Protein AF-A0A8S0G6D9-F1 (afdb_monomer_lite)

InterPro domains:
  IPR000644 CBS domain [PS51371] (1-55)
  IPR005170 Transporter-associated domain [PF03471] (60-137)
  IPR005170 Transporter-associated domain [SM01091] (58-138)
  IPR016169 FAD-binding, type PCMH, subdomain 2 [G3DSA:3.30.465.10] (58-139)
  IPR036318 FAD-binding, type PCMH-like superfamily [SSF56176] (56-140)
  IPR046342 CBS domain superfamily [SSF54631] (2-47)

Radius of gyration: 26.16 Å; chains: 1; bounding box: 42×30×109 Å

Organism: Escherichia coli (NCBI:txid562)

Structure (mmCIF, N/CA/C/O backbone):
data_AF-A0A8S0G6D9-F1
#
_entry.id   AF-A0A8S0G6D9-F1
#
loop_
_atom_site.group_PDB
_atom_site.id
_atom_site.type_symbol
_atom_site.label_atom_id
_atom_site.label_alt_id
_atom_site.label_comp_id
_atom_site.label_asym_id
_atom_site.label_entity_id
_atom_site.label_seq_id
_atom_site.pdbx_PDB_ins_code
_atom_site.Cartn_x
_atom_site.Cartn_y
_atom_site.Cartn_z
_atom_site.occupancy
_atom_site.B_iso_or_equiv
_atom_site.auth_seq_id
_atom_site.auth_comp_id
_atom_site.auth_asym_id
_atom_site.auth_atom_id
_atom_site.pdbx_PDB_model_num
ATOM 1 N N . MET A 1 1 ? -13.257 4.121 26.974 1.00 88.56 1 MET A N 1
ATOM 2 C CA . MET A 1 1 ? -12.698 2.908 27.601 1.00 88.56 1 MET A CA 1
ATOM 3 C C . MET A 1 1 ? -11.547 3.307 28.515 1.00 88.56 1 MET A C 1
ATOM 5 O O . MET A 1 1 ? -10.860 4.260 28.168 1.00 88.56 1 MET A O 1
ATOM 9 N N . PRO A 1 2 ? -11.367 2.663 29.677 1.00 91.88 2 PRO A N 1
ATOM 10 C CA . PRO A 1 2 ? -10.214 2.898 30.549 1.00 91.88 2 PRO A CA 1
ATOM 11 C C . PRO A 1 2 ? -8.887 2.516 29.876 1.00 91.88 2 PRO A C 1
ATOM 13 O O . PRO A 1 2 ? -8.853 1.567 29.095 1.00 91.88 2 PRO A O 1
ATOM 16 N N . ASP A 1 3 ? -7.804 3.219 30.205 1.00 91.19 3 ASP A N 1
ATOM 17 C CA . ASP A 1 3 ? -6.430 2.925 29.761 1.00 91.19 3 ASP A CA 1
ATOM 18 C C . ASP A 1 3 ? -5.782 1.724 30.477 1.00 91.19 3 ASP A C 1
ATOM 20 O O . ASP A 1 3 ? -4.716 1.259 30.081 1.00 91.19 3 ASP A O 1
ATOM 24 N N . THR A 1 4 ? -6.449 1.186 31.498 1.00 90.88 4 THR A N 1
ATOM 25 C CA . THR A 1 4 ? -6.011 0.023 32.281 1.00 90.88 4 THR A CA 1
ATOM 26 C C . THR A 1 4 ? -6.465 -1.328 31.721 1.00 90.88 4 THR A C 1
ATOM 28 O O . THR A 1 4 ? -6.094 -2.361 32.278 1.00 90.88 4 THR A O 1
ATOM 31 N N . LEU A 1 5 ? -7.269 -1.345 30.651 1.00 90.81 5 LEU A N 1
ATOM 32 C CA . LEU A 1 5 ? -7.777 -2.582 30.051 1.00 90.81 5 LEU A CA 1
ATOM 33 C C . LEU A 1 5 ? -6.683 -3.352 29.305 1.00 90.81 5 LEU A C 1
ATOM 35 O O . LEU A 1 5 ? -5.871 -2.783 28.575 1.00 90.81 5 LEU A O 1
ATOM 39 N N . THR A 1 6 ? -6.722 -4.677 29.420 1.00 90.69 6 THR A N 1
ATOM 40 C CA . THR A 1 6 ? -5.954 -5.578 28.556 1.00 90.69 6 THR A CA 1
ATOM 41 C C . THR A 1 6 ? -6.543 -5.624 27.141 1.00 90.69 6 THR A C 1
ATOM 43 O O . THR A 1 6 ? -7.711 -5.301 26.922 1.00 90.69 6 THR A O 1
ATOM 46 N N . LEU A 1 7 ? -5.759 -6.085 26.159 1.00 87.38 7 LEU A N 1
ATOM 47 C CA . LEU A 1 7 ? -6.220 -6.233 24.768 1.00 87.38 7 LEU A CA 1
ATOM 48 C C . LEU A 1 7 ? -7.466 -7.125 24.640 1.00 87.38 7 LEU A C 1
ATOM 50 O O . LEU A 1 7 ? -8.368 -6.819 23.863 1.00 87.38 7 LEU A O 1
ATOM 54 N N . SER A 1 8 ? -7.538 -8.208 25.416 1.00 89.56 8 SER A N 1
ATOM 55 C CA . SER A 1 8 ? -8.685 -9.124 25.411 1.00 89.56 8 SER A CA 1
ATOM 56 C C . SER A 1 8 ? -9.956 -8.450 25.928 1.00 89.56 8 SER A C 1
ATOM 58 O O . SER A 1 8 ? -11.017 -8.586 25.321 1.00 89.56 8 SER A O 1
ATOM 60 N N . GLU A 1 9 ? -9.845 -7.683 27.015 1.00 91.62 9 GLU A N 1
ATOM 61 C CA . GLU A 1 9 ? -10.964 -6.910 27.566 1.00 91.62 9 GLU A CA 1
ATOM 62 C C . GLU A 1 9 ? -11.381 -5.787 26.610 1.00 91.62 9 GLU A C 1
ATOM 64 O O . GLU A 1 9 ? -12.569 -5.492 26.468 1.00 91.62 9 GLU A O 1
ATOM 69 N N . ALA A 1 10 ? -10.420 -5.189 25.900 1.00 90.44 10 ALA A N 1
ATOM 70 C CA . ALA A 1 10 ? -10.713 -4.182 24.894 1.00 90.44 10 ALA A CA 1
ATOM 71 C C . ALA A 1 10 ? -11.515 -4.760 23.716 1.00 90.44 10 ALA A C 1
ATOM 73 O O . ALA A 1 10 ? -12.513 -4.169 23.302 1.00 90.44 10 ALA A O 1
ATOM 74 N N . LEU A 1 11 ? -11.138 -5.946 23.225 1.00 89.88 11 LEU A N 1
ATOM 75 C CA . LEU A 1 11 ? -11.872 -6.657 22.176 1.00 89.88 11 LEU A CA 1
ATOM 76 C C . LEU A 1 11 ? -13.300 -7.010 22.616 1.00 89.88 11 LEU A C 1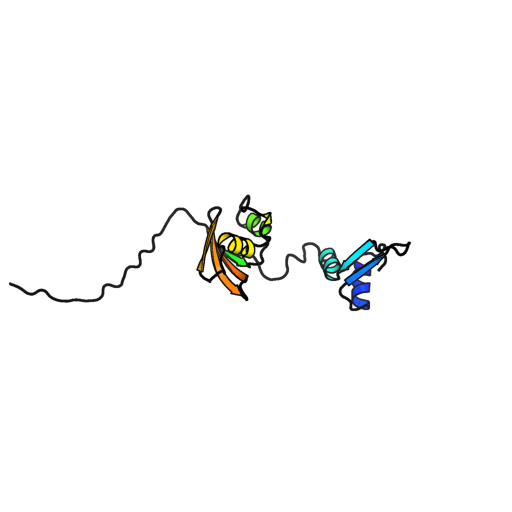
ATOM 78 O O . LEU A 1 11 ? -14.252 -6.844 21.851 1.00 89.88 11 LEU A O 1
ATOM 82 N N . GLU A 1 12 ? -13.468 -7.484 23.851 1.00 91.00 12 GLU A N 1
ATOM 83 C CA . GLU A 1 12 ? -14.788 -7.798 24.403 1.00 91.00 12 GLU A CA 1
ATOM 84 C C . GLU A 1 12 ? -15.666 -6.545 24.546 1.00 91.00 12 GLU A C 1
ATOM 86 O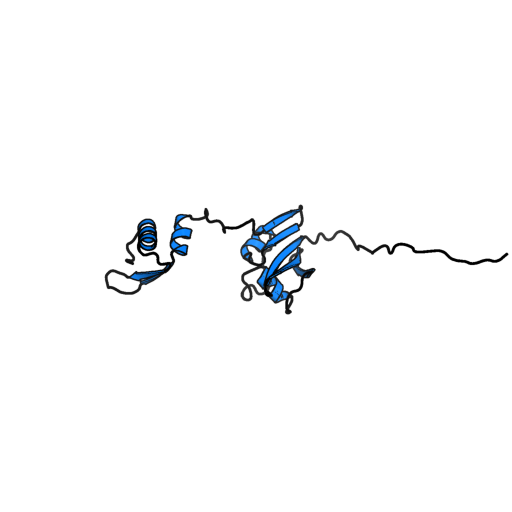 O . GLU A 1 12 ? -16.859 -6.588 24.227 1.00 91.00 12 GLU A O 1
ATOM 91 N N . SER A 1 13 ? -15.075 -5.411 24.938 1.00 90.50 13 SER A N 1
ATOM 92 C CA . SER A 1 13 ? -15.766 -4.120 24.982 1.00 90.50 13 SER A CA 1
ATOM 93 C C . SER A 1 13 ? -16.264 -3.702 23.599 1.00 90.50 13 SER A C 1
ATOM 95 O O . SER A 1 13 ? -17.411 -3.276 23.480 1.00 90.50 13 SER A O 1
ATOM 97 N N . PHE A 1 14 ? -15.446 -3.859 22.554 1.00 93.00 14 PHE A N 1
ATOM 98 C CA . PHE A 1 14 ? -15.858 -3.570 21.179 1.00 93.00 14 PHE A CA 1
ATOM 99 C C . PHE A 1 14 ? -16.986 -4.493 20.711 1.00 93.00 14 PHE A C 1
ATOM 101 O O . PHE A 1 14 ? -17.998 -4.025 20.194 1.00 93.00 14 PHE A O 1
ATOM 108 N N . LYS A 1 15 ? -16.863 -5.801 20.967 1.00 88.00 15 LYS A N 1
ATOM 109 C CA . LYS A 1 15 ? -17.887 -6.794 20.613 1.00 88.00 15 LYS A CA 1
ATOM 110 C C . LYS A 1 15 ? -19.227 -6.528 21.302 1.00 88.00 15 LYS A C 1
ATOM 112 O O . LYS A 1 15 ? -20.276 -6.747 20.703 1.00 88.00 15 LYS A O 1
ATOM 117 N N . THR A 1 16 ? -19.191 -6.092 22.559 1.00 91.00 16 THR A N 1
ATOM 118 C CA . THR A 1 16 ? -20.394 -5.806 23.350 1.00 91.00 16 THR A CA 1
ATOM 119 C C . THR A 1 16 ? -21.046 -4.491 22.934 1.00 91.00 16 THR A C 1
ATOM 121 O O . THR A 1 16 ? -22.270 -4.413 22.881 1.00 91.00 16 THR A O 1
ATOM 124 N N . ALA A 1 17 ? -20.242 -3.468 22.633 1.00 90.25 17 ALA A N 1
ATOM 125 C CA . ALA A 1 17 ? -20.740 -2.169 22.190 1.00 90.25 17 ALA A CA 1
ATOM 126 C C . ALA A 1 17 ? -21.247 -2.189 20.739 1.00 90.25 17 ALA A C 1
ATOM 128 O O . ALA A 1 17 ? -22.190 -1.470 20.427 1.00 90.25 17 ALA A O 1
ATOM 129 N N . GLY A 1 18 ? -20.657 -3.020 19.872 1.00 88.56 18 GLY A N 1
ATOM 130 C CA . GLY A 1 18 ? -20.962 -3.033 18.439 1.00 88.56 18 GLY A CA 1
ATOM 131 C C . GLY A 1 18 ? -20.430 -1.806 17.691 1.00 88.56 18 GLY A C 1
ATOM 132 O O . GLY A 1 18 ? -21.004 -1.427 16.677 1.00 88.56 18 GLY A O 1
ATOM 133 N N . GLU A 1 19 ? -19.365 -1.186 18.203 1.00 89.75 19 GLU A N 1
ATOM 134 C CA . GLU A 1 19 ? -18.742 0.027 17.659 1.00 89.75 19 GLU A CA 1
ATOM 135 C C . GLU A 1 19 ? -17.336 -0.281 17.124 1.00 89.75 19 GLU A C 1
ATOM 137 O O . GLU A 1 19 ? -16.682 -1.210 17.599 1.00 89.75 19 GLU A O 1
ATOM 142 N N . ASP A 1 20 ? -16.841 0.523 16.180 1.00 87.62 20 ASP A N 1
ATOM 143 C CA . ASP A 1 20 ? -15.536 0.297 15.529 1.00 87.62 20 ASP A CA 1
ATOM 144 C C . ASP A 1 20 ? -14.389 1.135 16.120 1.00 87.62 20 ASP A C 1
ATOM 146 O O . ASP A 1 20 ? -13.213 0.884 15.837 1.00 87.62 20 ASP A O 1
ATOM 150 N N . PHE A 1 21 ? -14.702 2.133 16.951 1.00 93.50 21 PHE A N 1
ATOM 151 C CA . PHE A 1 21 ? -13.711 2.994 17.599 1.00 93.50 21 PHE A CA 1
ATOM 152 C C . PHE A 1 21 ? -14.093 3.321 19.043 1.00 93.50 21 PHE A C 1
ATOM 154 O O . PHE A 1 21 ? -15.265 3.325 19.420 1.00 93.50 21 PHE A O 1
ATOM 161 N N . ALA A 1 22 ? -13.088 3.609 19.865 1.00 92.12 22 ALA A N 1
ATOM 162 C CA . ALA A 1 22 ? -13.283 3.988 21.253 1.00 92.12 22 ALA A CA 1
ATOM 163 C C . ALA A 1 22 ? -12.275 5.053 21.687 1.00 92.12 22 ALA A C 1
ATOM 165 O O . ALA A 1 22 ? -11.105 5.028 21.313 1.00 92.12 22 ALA A O 1
ATOM 166 N N . VAL A 1 23 ? -12.729 5.980 22.531 1.00 93.69 23 VAL A N 1
ATOM 167 C CA . VAL A 1 23 ? -11.862 6.967 23.186 1.00 93.69 23 VAL A CA 1
ATOM 168 C C . VAL A 1 23 ? -11.286 6.357 24.459 1.00 93.69 23 VAL A C 1
ATOM 170 O O . VAL A 1 23 ? -12.040 5.850 25.296 1.00 93.69 23 VAL A O 1
ATOM 173 N N . ILE A 1 24 ? -9.967 6.417 24.619 1.00 93.38 24 ILE A N 1
ATOM 174 C CA . ILE A 1 24 ? -9.260 5.962 25.816 1.00 93.38 24 ILE A CA 1
ATOM 175 C C . ILE A 1 24 ? -9.190 7.098 26.836 1.00 93.38 24 ILE A C 1
ATOM 177 O O . ILE A 1 24 ? -8.786 8.215 26.507 1.00 93.38 24 ILE A O 1
ATOM 181 N N . MET A 1 25 ? -9.584 6.805 28.074 1.00 94.81 25 MET A N 1
ATOM 182 C CA . MET A 1 25 ? -9.571 7.745 29.191 1.00 94.81 25 MET A CA 1
ATOM 183 C C . MET A 1 25 ? -8.774 7.187 30.365 1.00 94.81 25 MET A C 1
ATOM 185 O O . MET A 1 25 ? -8.857 5.992 30.641 1.00 94.81 25 MET A O 1
ATOM 189 N N . ASN A 1 26 ? -8.075 8.067 31.077 1.00 93.00 26 ASN A N 1
ATOM 190 C CA . ASN A 1 26 ? -7.396 7.726 32.326 1.00 93.00 26 ASN A CA 1
ATOM 191 C C . ASN A 1 26 ? -8.306 7.920 33.557 1.00 93.00 26 ASN A C 1
ATOM 193 O O . ASN A 1 26 ? -9.465 8.337 33.450 1.00 93.00 26 ASN A O 1
ATOM 197 N N . GLU A 1 27 ? -7.772 7.661 34.749 1.00 92.81 27 GLU A N 1
ATOM 198 C CA . GLU A 1 27 ? -8.477 7.765 36.032 1.00 92.81 27 GLU A CA 1
ATOM 199 C C . GLU A 1 27 ? -8.920 9.193 36.392 1.00 92.81 27 GLU A C 1
ATOM 201 O O . GLU A 1 27 ? -9.820 9.384 37.210 1.00 92.81 27 GLU A O 1
ATOM 206 N N . TYR A 1 28 ? -8.327 10.198 35.750 1.00 93.56 28 TYR A N 1
ATOM 207 C CA . TYR A 1 28 ? -8.677 11.609 35.912 1.00 93.56 28 TYR A CA 1
ATOM 208 C C . TYR A 1 28 ? -9.696 12.089 34.868 1.00 93.56 28 TYR A C 1
ATOM 210 O O . TYR A 1 28 ? -9.916 13.293 34.738 1.00 93.56 28 TYR A O 1
ATOM 218 N N . ALA A 1 29 ? -10.314 11.162 34.124 1.00 89.69 29 ALA A N 1
ATOM 219 C CA . ALA A 1 29 ? -11.243 11.437 33.027 1.00 89.69 29 ALA A CA 1
ATOM 220 C C . ALA A 1 29 ? -10.639 12.301 31.900 1.00 89.69 29 ALA A C 1
ATOM 222 O O . ALA A 1 29 ? -11.358 13.001 31.185 1.00 89.69 29 ALA A O 1
ATOM 223 N N . LEU A 1 30 ? -9.315 12.248 31.726 1.00 94.69 30 LEU A N 1
ATOM 224 C CA . LEU A 1 30 ? -8.629 12.881 30.606 1.00 94.69 30 LEU A CA 1
ATOM 225 C C . LEU A 1 30 ? -8.553 11.915 29.429 1.00 94.69 30 LEU A C 1
ATOM 227 O O . LEU A 1 30 ? -8.319 10.720 29.604 1.00 94.69 30 LEU A O 1
ATOM 231 N N . VAL A 1 31 ? -8.714 12.456 28.222 1.00 95.31 31 VAL A N 1
ATOM 232 C CA . VAL A 1 31 ? -8.534 11.698 26.983 1.00 95.31 31 VAL A CA 1
ATOM 233 C C . VAL A 1 31 ? -7.047 11.446 26.771 1.00 95.31 31 VAL A C 1
ATOM 235 O O . VAL A 1 31 ? -6.268 12.386 26.627 1.00 95.31 31 VAL A O 1
ATOM 238 N N . VAL A 1 32 ? -6.676 10.171 26.736 1.00 92.81 32 VAL A N 1
ATOM 239 C CA . VAL A 1 32 ? -5.314 9.716 26.431 1.00 92.81 32 VAL A CA 1
ATOM 240 C C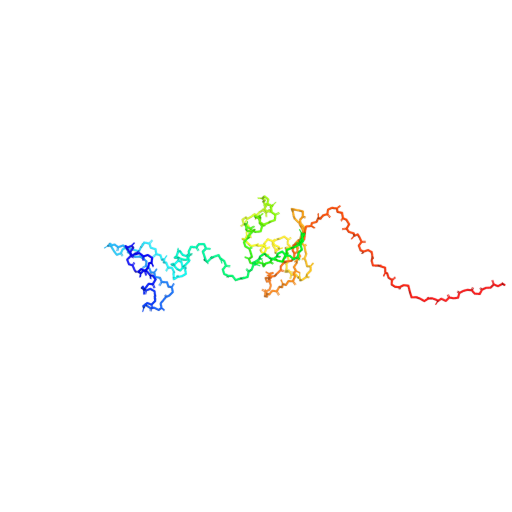 . VAL A 1 32 ? -5.150 9.521 24.923 1.00 92.81 32 VAL A C 1
ATOM 242 O O . VAL A 1 32 ? -4.101 9.838 24.369 1.00 92.81 32 VAL A O 1
ATOM 245 N N . GLY A 1 33 ? -6.196 9.037 24.242 1.00 92.31 33 GLY A N 1
ATOM 246 C CA . GLY A 1 33 ? -6.165 8.778 22.804 1.00 92.31 33 GLY A CA 1
ATOM 247 C C . GLY A 1 33 ? -7.437 8.124 22.271 1.00 92.31 33 GLY A C 1
ATOM 248 O O . GLY A 1 33 ? -8.472 8.099 22.939 1.00 92.31 33 GLY A O 1
ATOM 249 N N . ILE A 1 34 ? -7.350 7.594 21.053 1.00 93.62 34 ILE A N 1
ATOM 250 C CA . ILE A 1 34 ? -8.407 6.837 20.372 1.00 93.62 34 ILE A CA 1
ATOM 251 C C . ILE A 1 34 ? -7.792 5.519 19.905 1.00 93.62 34 ILE A C 1
ATOM 253 O O . ILE A 1 34 ? -6.625 5.491 19.525 1.00 93.62 34 ILE A O 1
ATOM 257 N N . ILE A 1 35 ? -8.575 4.448 19.940 1.00 91.69 35 ILE A N 1
ATOM 258 C CA . ILE A 1 35 ? -8.206 3.137 19.407 1.00 91.69 35 ILE A CA 1
ATOM 259 C C . ILE A 1 35 ? -9.335 2.607 18.527 1.00 91.69 35 ILE A C 1
ATOM 261 O O . ILE A 1 35 ? -10.509 2.910 18.772 1.00 91.69 35 ILE A O 1
ATOM 265 N N . THR A 1 36 ? -8.993 1.813 17.517 1.00 91.50 36 THR A N 1
ATOM 266 C CA . THR A 1 36 ? -9.971 1.129 16.668 1.00 91.50 36 THR A CA 1
ATOM 267 C C . THR A 1 36 ? -10.019 -0.366 16.957 1.00 91.50 36 THR A C 1
ATOM 269 O O . THR A 1 36 ? -9.061 -0.963 17.453 1.00 91.50 36 THR A O 1
ATOM 272 N N . LEU A 1 37 ? -11.139 -0.996 16.606 1.00 90.00 37 LEU A N 1
ATOM 273 C CA . LEU A 1 37 ? -11.281 -2.449 16.654 1.00 90.00 37 LEU A CA 1
ATOM 274 C C . LEU A 1 37 ? -10.191 -3.149 15.821 1.00 90.00 37 LEU A C 1
ATOM 276 O O . LEU A 1 37 ? -9.654 -4.175 16.239 1.00 90.00 37 LEU A O 1
ATOM 280 N N . ASN A 1 38 ? -9.818 -2.565 14.679 1.00 84.69 38 ASN A N 1
ATOM 281 C CA . ASN A 1 38 ? -8.772 -3.101 13.813 1.00 84.69 38 ASN A CA 1
ATOM 282 C C . ASN A 1 38 ? -7.394 -3.118 14.498 1.00 84.69 38 ASN A C 1
ATOM 284 O O . ASN A 1 38 ? -6.670 -4.106 14.390 1.00 84.69 38 ASN A O 1
ATOM 288 N N . ASP A 1 39 ? -7.049 -2.079 15.262 1.00 85.06 39 ASP A N 1
ATOM 289 C CA . ASP A 1 39 ? -5.782 -2.030 16.009 1.00 85.06 39 ASP A CA 1
ATOM 290 C C . ASP A 1 39 ? -5.718 -3.142 17.064 1.00 85.06 39 ASP A C 1
ATOM 292 O O . ASP A 1 39 ? -4.690 -3.799 17.240 1.00 85.06 39 ASP A O 1
ATOM 296 N N . VAL A 1 40 ? -6.840 -3.407 17.742 1.00 88.19 40 VAL A N 1
ATOM 297 C CA . VAL A 1 40 ? -6.929 -4.483 18.740 1.00 88.19 40 VAL A CA 1
ATOM 298 C C . VAL A 1 40 ? -6.818 -5.858 18.079 1.00 88.19 40 VAL A C 1
ATOM 300 O O . VAL A 1 40 ? -6.071 -6.707 18.567 1.00 88.19 40 VAL A O 1
ATOM 303 N N . MET A 1 41 ? -7.520 -6.089 16.963 1.00 83.00 41 MET A N 1
ATOM 304 C CA . MET A 1 41 ? -7.454 -7.362 16.236 1.00 83.00 41 MET A CA 1
ATOM 305 C C . MET A 1 41 ? -6.055 -7.635 15.676 1.00 83.00 41 MET A C 1
ATOM 307 O O . MET A 1 41 ? -5.525 -8.726 15.876 1.00 83.00 41 MET A O 1
ATOM 311 N N . THR A 1 42 ? -5.434 -6.650 15.024 1.00 75.44 42 THR A N 1
ATOM 312 C CA . THR A 1 42 ? -4.089 -6.798 14.445 1.00 75.44 42 THR A CA 1
ATOM 313 C C . THR A 1 42 ? -3.037 -7.045 15.523 1.00 75.44 42 THR A C 1
ATOM 315 O O . THR A 1 42 ? -2.210 -7.941 15.377 1.00 75.44 42 THR A O 1
ATOM 318 N N . THR A 1 43 ? -3.121 -6.351 16.660 1.00 82.94 43 THR A N 1
ATOM 319 C CA . THR A 1 43 ? -2.196 -6.565 17.784 1.00 82.94 43 THR A CA 1
ATOM 320 C C . THR A 1 43 ? -2.358 -7.955 18.412 1.00 82.94 43 THR A C 1
ATOM 322 O O . THR A 1 43 ? -1.365 -8.583 18.776 1.00 82.94 43 THR A O 1
ATOM 325 N N . LEU A 1 44 ? -3.591 -8.464 18.532 1.00 80.00 44 LEU A N 1
ATOM 326 C CA . LEU A 1 44 ? -3.859 -9.800 19.082 1.00 80.00 44 LEU A CA 1
ATOM 327 C C . LEU A 1 44 ? -3.431 -10.930 18.148 1.00 80.00 44 LEU A C 1
ATOM 329 O O . LEU A 1 44 ? -2.967 -11.971 18.611 1.00 80.00 44 LEU A O 1
ATOM 333 N N . MET A 1 45 ? -3.617 -10.746 16.845 1.00 72.19 45 MET A N 1
ATOM 334 C CA . MET A 1 45 ? -3.223 -11.741 15.854 1.00 72.19 45 MET A CA 1
ATOM 335 C C . MET A 1 45 ? -1.718 -11.664 15.539 1.00 72.19 45 MET A C 1
ATOM 337 O O . MET A 1 45 ? -1.155 -12.636 15.040 1.00 72.19 45 MET A O 1
ATOM 341 N N . GLY A 1 46 ? -1.042 -10.562 15.884 1.00 69.69 46 GLY A N 1
ATOM 342 C CA . GLY A 1 46 ? 0.383 -10.359 15.613 1.00 69.69 46 GLY A CA 1
ATOM 343 C C . GLY A 1 46 ? 0.696 -10.472 14.117 1.00 69.69 46 GLY A C 1
ATOM 344 O O . GLY A 1 46 ? -0.132 -10.125 13.276 1.00 69.69 46 GLY A O 1
ATOM 345 N N . ASP A 1 47 ? 1.848 -11.058 13.779 1.00 55.16 47 ASP A N 1
ATOM 346 C CA . ASP A 1 47 ? 2.253 -11.352 12.390 1.00 55.16 47 ASP A CA 1
ATOM 347 C C . ASP A 1 47 ? 1.397 -12.447 11.708 1.00 55.16 47 ASP A C 1
ATOM 349 O O . ASP A 1 47 ? 1.634 -12.788 10.550 1.00 55.16 47 ASP A O 1
ATOM 353 N N . LEU A 1 48 ? 0.403 -13.035 12.396 1.00 54.03 48 LEU A N 1
ATOM 354 C CA . LEU A 1 48 ? -0.520 -14.013 11.796 1.00 54.03 48 LEU A CA 1
ATOM 355 C C . LEU A 1 48 ? -1.648 -13.346 11.002 1.00 54.03 48 LEU A C 1
ATOM 357 O O . LEU A 1 48 ? -2.288 -14.013 10.191 1.00 54.03 48 LEU A O 1
ATOM 361 N N . VAL A 1 49 ? -1.848 -12.034 11.168 1.00 46.53 49 VAL A N 1
ATOM 362 C CA . VAL A 1 49 ? -2.424 -11.190 10.109 1.00 46.53 49 VAL A CA 1
ATOM 363 C C . VAL A 1 49 ? -1.251 -10.600 9.340 1.00 46.53 49 VAL A C 1
ATOM 365 O O . VAL A 1 49 ? -1.052 -9.391 9.268 1.00 46.53 49 VAL A O 1
ATOM 368 N N . GLY A 1 50 ? -0.443 -11.479 8.750 1.00 46.19 50 GLY A N 1
ATOM 369 C CA . GLY A 1 50 ? 0.274 -11.109 7.547 1.00 46.19 50 GLY A CA 1
ATOM 370 C C . GLY A 1 50 ? -0.790 -10.647 6.567 1.00 46.19 50 GLY A C 1
ATOM 371 O O . GLY A 1 50 ? -1.599 -11.468 6.144 1.00 46.19 50 GLY A O 1
ATOM 372 N N . GLN A 1 51 ? -0.852 -9.330 6.351 1.00 49.72 51 GLN A N 1
ATOM 373 C CA . GLN A 1 51 ? -1.368 -8.680 5.149 1.00 49.72 51 GLN A CA 1
ATOM 374 C C . GLN A 1 51 ? -2.410 -9.547 4.437 1.00 49.72 51 GLN A C 1
ATOM 376 O O . GLN A 1 51 ? -2.123 -10.176 3.422 1.00 49.72 51 GLN A O 1
ATOM 381 N N . GLY A 1 52 ? -3.591 -9.695 5.037 1.00 44.12 52 GLY A N 1
ATOM 382 C CA . GLY A 1 52 ? -4.615 -10.526 4.432 1.00 44.12 52 GLY A CA 1
ATOM 383 C C . GLY A 1 52 ? -4.950 -9.957 3.059 1.00 44.12 52 GLY A C 1
ATOM 384 O O . GLY A 1 52 ? -5.579 -8.904 2.998 1.00 44.12 52 GLY A O 1
ATOM 385 N N . LEU A 1 53 ? -4.526 -10.647 1.996 1.00 41.62 53 LEU A N 1
ATOM 386 C CA . LEU A 1 53 ? -5.343 -11.189 0.901 1.00 41.62 53 LEU A CA 1
ATOM 387 C C . LEU A 1 53 ? -4.468 -11.344 -0.358 1.00 41.62 53 LEU A C 1
ATOM 389 O O . LEU A 1 53 ? -4.173 -10.366 -1.031 1.00 41.62 53 LEU A O 1
ATOM 393 N N . GLU A 1 54 ? -4.104 -12.595 -0.658 1.00 48.75 54 GLU A N 1
ATOM 394 C CA . GLU A 1 54 ? -3.268 -13.026 -1.793 1.00 48.75 54 GLU A CA 1
ATOM 395 C C . GLU A 1 54 ? -1.809 -12.540 -1.722 1.00 48.75 54 GLU A C 1
ATOM 397 O O . GLU A 1 54 ? -1.491 -11.514 -1.131 1.00 48.75 54 GLU A O 1
ATOM 402 N N . GLU A 1 55 ? -0.876 -13.337 -2.248 1.00 65.19 55 GLU A N 1
ATOM 403 C CA . GLU A 1 55 ? 0.521 -12.925 -2.391 1.00 65.19 55 GLU A CA 1
ATOM 404 C C . GLU A 1 55 ? 0.544 -11.637 -3.226 1.00 65.19 55 GLU A C 1
ATOM 406 O O . GLU A 1 55 ? 0.496 -11.686 -4.450 1.00 65.19 55 GLU A O 1
ATOM 411 N N . GLN A 1 56 ? 0.607 -10.471 -2.572 1.00 74.62 56 GLN A N 1
ATOM 412 C CA . GLN A 1 56 ? 0.690 -9.168 -3.241 1.00 74.62 56 GLN A CA 1
ATOM 413 C C . GLN A 1 56 ? 1.862 -9.108 -4.228 1.00 74.62 56 GLN A C 1
ATOM 415 O O . GLN A 1 56 ? 1.897 -8.244 -5.097 1.00 74.62 56 GLN A O 1
ATOM 420 N N . ILE A 1 57 ? 2.821 -10.027 -4.088 1.00 84.31 57 ILE A N 1
ATOM 421 C CA . ILE A 1 57 ? 3.899 -10.292 -5.026 1.00 84.31 57 ILE A CA 1
ATOM 422 C C . ILE A 1 57 ? 3.901 -11.793 -5.348 1.00 84.31 57 ILE A C 1
ATOM 424 O O . ILE A 1 57 ? 4.391 -12.599 -4.559 1.00 84.31 57 ILE A O 1
ATOM 428 N N . VAL A 1 58 ? 3.401 -12.170 -6.524 1.00 86.12 58 VAL A N 1
ATOM 429 C CA . VAL A 1 58 ? 3.431 -13.549 -7.036 1.00 86.12 58 VAL A CA 1
ATOM 430 C C . VAL A 1 58 ? 4.590 -13.704 -8.013 1.00 86.12 58 VAL A C 1
ATOM 432 O O . VAL A 1 58 ? 4.629 -13.030 -9.043 1.00 86.12 58 VAL A O 1
ATOM 435 N N . ALA A 1 59 ? 5.518 -14.627 -7.757 1.00 83.81 59 ALA A N 1
ATOM 436 C CA . ALA A 1 59 ? 6.526 -14.993 -8.752 1.00 83.81 59 ALA A CA 1
ATOM 437 C C . ALA A 1 59 ? 5.866 -15.768 -9.907 1.00 83.81 59 ALA A C 1
ATOM 439 O O . ALA A 1 59 ? 5.268 -16.825 -9.705 1.00 83.81 59 ALA A O 1
ATOM 440 N N . ARG A 1 60 ? 5.964 -15.241 -11.130 1.00 79.56 60 ARG A N 1
ATOM 441 C CA . ARG A 1 60 ? 5.403 -15.861 -12.338 1.00 79.56 60 ARG A CA 1
ATOM 442 C C . ARG A 1 60 ? 6.422 -16.757 -13.043 1.00 79.56 60 ARG A C 1
ATOM 444 O O . ARG A 1 60 ? 6.044 -17.797 -13.578 1.00 79.56 60 ARG A O 1
ATOM 451 N N . ASP A 1 61 ? 7.690 -16.360 -13.041 1.00 80.50 61 ASP A N 1
ATOM 452 C CA . ASP A 1 61 ? 8.835 -17.151 -13.501 1.00 80.50 61 ASP A CA 1
ATOM 453 C C . ASP A 1 61 ? 10.107 -16.757 -12.720 1.00 80.50 61 ASP A C 1
ATOM 455 O O . ASP A 1 61 ? 10.034 -15.967 -11.781 1.00 80.50 61 ASP A O 1
ATOM 459 N N . GLU A 1 62 ? 11.272 -17.314 -13.074 1.00 78.06 62 GLU A N 1
ATOM 460 C CA . GLU A 1 62 ? 12.551 -17.039 -12.387 1.00 78.06 62 GLU A CA 1
ATOM 461 C C . GLU A 1 62 ? 12.973 -15.556 -12.428 1.00 78.06 62 GLU A C 1
ATOM 463 O O . GLU A 1 62 ? 13.809 -15.123 -11.633 1.00 78.06 62 GLU A O 1
ATOM 468 N N . ASN A 1 63 ? 12.396 -14.765 -13.335 1.00 87.00 63 ASN A N 1
ATOM 469 C CA . ASN A 1 63 ? 12.776 -13.385 -13.608 1.00 87.00 63 ASN A CA 1
ATOM 470 C C . ASN A 1 63 ? 11.569 -12.435 -13.648 1.00 87.00 63 ASN A C 1
ATOM 472 O O . ASN A 1 63 ? 11.736 -11.278 -14.052 1.00 87.00 63 ASN A O 1
ATOM 476 N N . SER A 1 64 ? 10.366 -12.883 -13.280 1.00 89.88 64 SER A N 1
ATOM 477 C CA . SER A 1 64 ? 9.164 -12.060 -13.355 1.00 89.88 64 SER A CA 1
ATOM 478 C C . SER A 1 64 ? 8.196 -12.271 -12.200 1.00 89.88 64 SER A C 1
ATOM 480 O O . SER A 1 64 ? 7.982 -13.381 -11.713 1.00 89.88 64 SER A O 1
ATOM 482 N N . TRP A 1 65 ? 7.586 -11.163 -11.785 1.00 92.75 65 TRP A N 1
ATOM 483 C CA . TRP A 1 65 ? 6.670 -11.069 -10.658 1.00 92.75 65 TRP A CA 1
ATOM 484 C C . TRP A 1 65 ? 5.417 -10.310 -11.077 1.00 92.75 65 TRP A C 1
ATOM 486 O O . TRP A 1 65 ? 5.501 -9.289 -11.761 1.00 92.75 65 TRP A O 1
ATOM 496 N N . LEU A 1 66 ? 4.255 -10.796 -10.661 1.00 93.38 66 LEU A N 1
ATOM 497 C CA . LEU A 1 66 ? 3.006 -10.054 -10.703 1.00 93.38 66 LEU A CA 1
ATOM 498 C C . LEU A 1 66 ? 2.815 -9.394 -9.337 1.00 93.38 66 LEU A C 1
ATOM 500 O O . LEU A 1 66 ? 2.811 -10.088 -8.325 1.00 93.38 66 LEU A O 1
ATOM 504 N N . ILE A 1 67 ? 2.714 -8.069 -9.314 1.00 93.94 67 ILE A N 1
ATOM 505 C CA . ILE A 1 67 ? 2.660 -7.271 -8.089 1.00 93.94 67 ILE A CA 1
ATOM 506 C C . ILE A 1 67 ? 1.377 -6.441 -8.066 1.00 93.94 67 ILE A C 1
ATOM 508 O O . ILE A 1 67 ? 1.041 -5.797 -9.063 1.00 93.94 67 ILE A O 1
ATOM 512 N N . ASP A 1 68 ? 0.688 -6.428 -6.932 1.00 94.06 68 ASP A N 1
ATOM 513 C CA . ASP A 1 68 ? -0.455 -5.554 -6.674 1.00 94.06 68 ASP A CA 1
ATOM 514 C C . ASP A 1 68 ? -0.005 -4.080 -6.614 1.00 94.06 68 ASP A C 1
ATOM 516 O O . ASP A 1 68 ? 1.014 -3.715 -6.029 1.00 94.06 68 ASP A O 1
ATOM 520 N N . GLY A 1 69 ? -0.748 -3.170 -7.235 1.00 92.75 69 GLY A N 1
ATOM 521 C CA . GLY A 1 69 ? -0.387 -1.751 -7.253 1.00 92.75 69 GLY A CA 1
ATOM 522 C C . GLY A 1 69 ? -0.437 -1.081 -5.872 1.00 92.75 69 GLY A C 1
ATOM 523 O O . GLY A 1 69 ? 0.145 -0.010 -5.672 1.00 92.75 69 GLY A O 1
ATOM 524 N N . GLY A 1 70 ? -1.136 -1.685 -4.914 1.00 92.06 70 GLY A N 1
ATOM 525 C CA . GLY A 1 70 ? -1.176 -1.334 -3.503 1.00 92.06 70 GLY A CA 1
ATOM 526 C C . GLY A 1 70 ? -0.026 -1.873 -2.660 1.00 92.06 70 GLY A C 1
ATOM 527 O O . GLY A 1 70 ? 0.057 -1.469 -1.502 1.00 92.06 70 GLY A O 1
ATOM 528 N N . THR A 1 71 ? 0.868 -2.706 -3.202 1.00 90.38 71 THR A N 1
ATOM 529 C CA . THR A 1 71 ? 1.999 -3.240 -2.432 1.00 90.38 71 THR A CA 1
ATOM 530 C C . THR A 1 71 ? 2.892 -2.110 -1.905 1.00 90.38 71 THR A C 1
ATOM 532 O O . THR A 1 71 ? 3.306 -1.249 -2.701 1.00 90.38 71 THR A O 1
ATOM 535 N N . PRO A 1 72 ? 3.211 -2.094 -0.593 1.00 92.19 72 PRO A N 1
ATOM 536 C CA . PRO A 1 72 ? 4.154 -1.145 -0.011 1.00 92.19 72 PRO A CA 1
ATOM 537 C C . PRO A 1 72 ? 5.511 -1.197 -0.713 1.00 92.19 72 PRO A C 1
ATOM 539 O O . PRO A 1 72 ? 6.025 -2.274 -1.022 1.00 92.19 72 PRO A O 1
ATOM 542 N N . ILE A 1 73 ? 6.120 -0.033 -0.953 1.00 91.38 73 ILE A N 1
ATOM 543 C CA . ILE A 1 73 ? 7.406 0.022 -1.661 1.00 91.38 73 ILE A CA 1
ATOM 544 C C . ILE A 1 73 ? 8.517 -0.723 -0.904 1.00 91.38 73 ILE A C 1
ATOM 546 O O . ILE A 1 73 ? 9.380 -1.333 -1.530 1.00 91.38 73 ILE A O 1
ATOM 550 N N . ASP A 1 74 ? 8.448 -0.742 0.429 1.00 88.44 74 ASP A N 1
ATOM 551 C CA . ASP A 1 74 ? 9.394 -1.446 1.297 1.00 88.44 74 ASP A CA 1
ATOM 552 C C . ASP A 1 74 ? 9.383 -2.961 1.073 1.00 88.44 74 ASP A C 1
ATOM 554 O O . ASP A 1 74 ? 10.439 -3.597 1.065 1.00 88.44 74 ASP A O 1
ATOM 558 N N . ASP A 1 75 ? 8.209 -3.540 0.825 1.00 88.62 75 ASP A N 1
ATOM 559 C CA . ASP A 1 75 ? 8.078 -4.970 0.547 1.00 88.62 75 ASP A CA 1
ATOM 560 C C . ASP A 1 75 ? 8.613 -5.3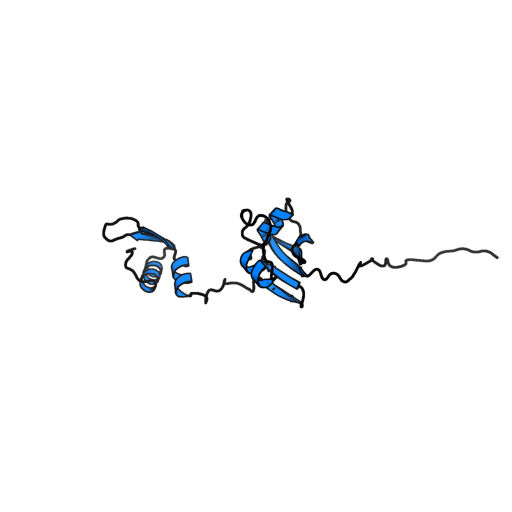01 -0.852 1.00 88.62 75 ASP A C 1
ATOM 562 O O . ASP A 1 75 ? 9.336 -6.284 -1.029 1.00 88.62 75 ASP A O 1
ATOM 566 N N . VAL A 1 76 ? 8.369 -4.426 -1.835 1.00 90.62 76 VAL A N 1
ATOM 567 C CA . VAL A 1 76 ? 8.951 -4.563 -3.179 1.00 90.62 76 VAL A CA 1
ATOM 568 C C . VAL A 1 76 ? 10.479 -4.458 -3.144 1.00 90.62 76 VAL A C 1
ATOM 570 O O . VAL A 1 76 ? 11.152 -5.246 -3.809 1.00 90.62 76 VAL A O 1
ATOM 573 N N . MET A 1 77 ? 11.043 -3.535 -2.355 1.00 89.69 77 MET A N 1
ATOM 574 C CA . MET A 1 77 ? 12.495 -3.406 -2.167 1.00 89.69 77 MET A CA 1
ATOM 575 C C . MET A 1 77 ? 13.112 -4.691 -1.618 1.00 89.69 77 MET A C 1
ATOM 577 O O . MET A 1 77 ? 14.107 -5.173 -2.157 1.00 89.69 77 MET A O 1
ATOM 581 N N . ARG A 1 78 ? 12.486 -5.284 -0.595 1.00 86.88 78 ARG A N 1
ATOM 582 C CA . ARG A 1 78 ? 12.947 -6.537 0.021 1.00 86.88 78 ARG A CA 1
ATOM 583 C C . ARG A 1 78 ? 12.899 -7.720 -0.941 1.00 86.88 78 ARG A C 1
ATOM 585 O O . ARG A 1 78 ? 13.831 -8.515 -0.957 1.00 86.88 78 ARG A O 1
ATOM 592 N N . VAL A 1 79 ? 11.827 -7.856 -1.725 1.00 87.75 79 VAL A N 1
ATOM 593 C CA . VAL A 1 79 ? 11.657 -9.002 -2.636 1.00 87.75 79 VAL A CA 1
ATOM 594 C C . VAL A 1 79 ? 12.554 -8.898 -3.868 1.00 87.75 79 VAL A C 1
ATOM 596 O O . VAL A 1 79 ? 13.080 -9.909 -4.330 1.00 87.75 79 VAL A O 1
ATOM 599 N N . LEU A 1 80 ? 12.740 -7.690 -4.403 1.00 88.38 80 LEU A N 1
ATOM 600 C CA . LEU A 1 80 ? 13.524 -7.464 -5.620 1.00 88.38 80 LEU A CA 1
ATOM 601 C C . LEU A 1 80 ? 15.000 -7.128 -5.358 1.00 88.38 80 LEU A C 1
ATOM 603 O O . LEU A 1 80 ? 15.738 -6.927 -6.327 1.00 88.38 80 LEU A O 1
ATOM 607 N N . ASP A 1 81 ? 15.421 -7.079 -4.090 1.00 87.19 81 ASP A N 1
ATOM 608 C CA . ASP A 1 81 ? 16.775 -6.700 -3.656 1.00 87.19 81 ASP A CA 1
ATOM 609 C C . ASP A 1 81 ? 17.186 -5.319 -4.207 1.00 87.19 81 ASP A C 1
ATOM 611 O O . ASP A 1 81 ? 18.215 -5.147 -4.862 1.00 87.19 81 ASP A O 1
ATOM 615 N N . ILE A 1 82 ? 16.302 -4.330 -4.020 1.00 89.69 82 ILE A N 1
ATOM 616 C CA . ILE A 1 82 ? 16.508 -2.936 -4.440 1.00 89.69 82 ILE A CA 1
ATOM 617 C C . ILE A 1 82 ? 16.822 -2.095 -3.203 1.00 89.69 82 ILE A C 1
ATOM 619 O O . ILE A 1 82 ? 15.996 -2.006 -2.300 1.00 89.69 82 ILE A O 1
ATOM 623 N N . ASP A 1 83 ? 17.976 -1.425 -3.204 1.00 88.25 83 ASP A N 1
ATOM 624 C CA . ASP A 1 83 ? 18.436 -0.621 -2.063 1.00 88.25 83 ASP A CA 1
ATOM 625 C C . ASP A 1 83 ? 17.558 0.611 -1.788 1.00 88.25 83 ASP A C 1
ATOM 627 O O . ASP A 1 83 ? 17.252 0.920 -0.638 1.00 88.25 83 ASP A O 1
ATOM 631 N N . GLU A 1 84 ? 17.185 1.357 -2.835 1.00 90.12 84 GLU A N 1
ATOM 632 C CA . GLU A 1 84 ? 16.444 2.613 -2.690 1.00 90.12 84 GLU A CA 1
ATOM 633 C C . GLU A 1 84 ? 15.664 2.970 -3.964 1.00 90.12 84 GLU A C 1
ATOM 635 O O . GLU A 1 84 ? 16.148 2.780 -5.083 1.00 90.12 84 GLU A O 1
ATOM 640 N N . PHE A 1 85 ? 14.472 3.553 -3.797 1.00 89.44 85 PHE A N 1
ATOM 641 C CA . PHE A 1 85 ? 13.688 4.164 -4.874 1.00 89.44 85 PHE A CA 1
ATOM 642 C C . PHE A 1 85 ? 13.775 5.708 -4.852 1.00 89.44 85 PHE A C 1
ATOM 644 O O . PHE A 1 85 ? 13.892 6.319 -3.789 1.00 89.44 85 PHE A O 1
ATOM 651 N N . PRO A 1 86 ? 13.676 6.386 -6.012 1.00 86.38 86 PRO A N 1
ATOM 652 C CA . PRO A 1 86 ? 13.928 7.818 -6.120 1.00 86.38 86 PRO A CA 1
ATOM 653 C C . PRO A 1 86 ? 12.812 8.668 -5.506 1.00 86.38 86 PRO A C 1
ATOM 655 O O . PRO A 1 86 ? 11.681 8.646 -5.975 1.00 86.38 86 PRO A O 1
ATOM 658 N N . GLN A 1 87 ? 13.168 9.561 -4.580 1.00 83.75 87 GLN A N 1
ATOM 659 C CA . GLN A 1 87 ? 12.220 10.500 -3.960 1.00 83.75 87 GLN A CA 1
ATOM 660 C C . GLN A 1 87 ? 11.089 9.779 -3.202 1.00 83.75 87 GLN A C 1
ATOM 662 O O . GLN A 1 87 ? 9.914 10.121 -3.350 1.00 83.75 87 GLN A O 1
ATOM 667 N N . SER A 1 88 ? 11.473 8.816 -2.362 1.00 76.31 88 SER A N 1
ATOM 668 C CA . SER A 1 88 ? 10.609 7.960 -1.532 1.00 76.31 88 SER A CA 1
ATOM 669 C C . SER A 1 88 ? 9.560 8.691 -0.682 1.00 76.31 88 SER A C 1
ATOM 671 O O . SER A 1 88 ? 8.568 8.090 -0.305 1.00 76.31 88 SER A O 1
ATOM 673 N N . GLY A 1 89 ? 9.707 9.995 -0.426 1.00 83.69 89 GLY A N 1
ATOM 674 C CA . GLY A 1 89 ? 8.685 10.796 0.263 1.00 83.69 89 GLY A CA 1
ATOM 675 C C . GLY A 1 89 ? 7.448 11.159 -0.574 1.00 83.69 89 GLY A C 1
ATOM 676 O O . GLY A 1 89 ? 6.526 11.768 -0.042 1.00 83.69 89 GLY A O 1
ATOM 677 N N . ASN A 1 90 ? 7.422 10.846 -1.875 1.00 88.94 90 ASN A N 1
ATOM 678 C CA . ASN A 1 90 ? 6.318 11.214 -2.775 1.00 88.94 90 ASN A CA 1
ATOM 679 C C . ASN A 1 90 ? 5.302 10.085 -3.024 1.00 88.94 90 ASN A C 1
ATOM 681 O O . ASN A 1 90 ? 4.297 10.319 -3.698 1.00 88.94 90 ASN A O 1
ATOM 685 N N . TYR A 1 91 ? 5.567 8.868 -2.551 1.00 91.31 91 TYR A N 1
ATOM 686 C CA . TYR A 1 91 ? 4.713 7.698 -2.752 1.00 91.31 91 TYR A CA 1
ATOM 687 C C . TYR A 1 91 ? 4.979 6.648 -1.668 1.00 91.31 91 TYR A C 1
ATOM 689 O O . TYR A 1 91 ? 6.086 6.547 -1.157 1.00 91.31 91 TYR A O 1
ATOM 697 N N . GLU A 1 92 ? 3.973 5.828 -1.370 1.00 91.31 92 GLU A N 1
ATOM 698 C CA . GLU A 1 92 ? 4.075 4.751 -0.368 1.00 91.31 92 GLU A CA 1
ATOM 699 C C . GLU A 1 92 ? 3.967 3.354 -1.002 1.00 91.31 92 GLU A C 1
ATOM 701 O O . GLU A 1 92 ? 4.476 2.374 -0.462 1.00 91.31 92 GLU A O 1
ATOM 706 N N . THR A 1 93 ? 3.345 3.259 -2.184 1.00 94.38 93 THR A N 1
ATOM 707 C CA . THR A 1 93 ? 3.099 1.997 -2.896 1.00 94.38 93 THR A CA 1
ATOM 708 C C . THR A 1 93 ? 3.788 1.961 -4.254 1.00 94.38 93 THR A C 1
ATOM 710 O O . THR A 1 93 ? 4.122 2.999 -4.839 1.00 94.38 93 THR A O 1
ATOM 713 N N . ILE A 1 94 ? 3.942 0.760 -4.811 1.00 94.88 94 ILE A N 1
ATOM 714 C CA . ILE A 1 94 ? 4.533 0.580 -6.140 1.00 94.88 94 ILE A CA 1
ATOM 715 C C . ILE A 1 94 ? 3.685 1.198 -7.266 1.00 94.88 94 ILE A C 1
ATOM 717 O O . ILE A 1 94 ? 4.226 1.756 -8.223 1.00 94.88 94 ILE A O 1
ATOM 721 N N . GLY A 1 95 ? 2.354 1.191 -7.136 1.00 94.69 95 GLY A N 1
ATOM 722 C CA . GLY A 1 95 ? 1.458 1.907 -8.044 1.00 94.69 95 GLY A CA 1
ATOM 723 C C . GLY A 1 95 ? 1.658 3.422 -7.962 1.00 94.69 95 GLY A C 1
ATOM 724 O O . GLY A 1 95 ? 1.708 4.096 -8.992 1.00 94.69 95 GLY A O 1
ATOM 725 N N . GLY A 1 96 ? 1.860 3.955 -6.751 1.00 93.94 96 GLY A N 1
ATOM 726 C CA . GLY A 1 96 ? 2.204 5.360 -6.530 1.00 93.94 96 GLY A CA 1
ATOM 727 C C . GLY A 1 96 ? 3.532 5.743 -7.186 1.00 93.94 96 GLY A C 1
ATOM 728 O O . GLY A 1 96 ? 3.589 6.729 -7.924 1.00 93.94 96 GLY A O 1
ATOM 729 N N . PHE A 1 97 ? 4.569 4.919 -7.009 1.00 95.19 97 PHE A N 1
ATOM 730 C CA . PHE A 1 97 ? 5.853 5.072 -7.700 1.00 95.19 97 PHE A CA 1
ATOM 731 C C . PHE A 1 97 ? 5.677 5.109 -9.226 1.00 95.19 97 PHE A C 1
ATOM 733 O O . PHE A 1 97 ? 6.194 6.003 -9.900 1.00 95.19 97 PHE A O 1
ATOM 740 N N . MET A 1 98 ? 4.899 4.181 -9.786 1.00 95.44 98 MET A N 1
ATOM 741 C CA . MET A 1 98 ? 4.639 4.126 -11.225 1.00 95.44 98 MET A CA 1
ATOM 742 C C . MET A 1 98 ? 3.931 5.381 -11.738 1.00 95.44 98 MET A C 1
ATOM 744 O O . MET A 1 98 ? 4.347 5.956 -12.745 1.00 95.44 98 MET A O 1
ATOM 748 N N . MET A 1 99 ? 2.899 5.858 -11.042 1.00 93.19 99 MET A N 1
ATOM 749 C CA . MET A 1 99 ? 2.202 7.095 -11.407 1.00 93.19 99 MET A CA 1
ATOM 750 C C . MET A 1 99 ? 3.125 8.319 -11.314 1.00 93.19 99 MET A C 1
ATOM 752 O O . MET A 1 99 ? 3.119 9.168 -12.212 1.00 93.19 99 MET A O 1
ATOM 756 N N . PHE A 1 100 ? 3.959 8.380 -10.272 1.00 93.81 100 PHE A N 1
ATOM 757 C CA . PHE A 1 100 ? 4.953 9.434 -10.077 1.00 93.81 100 PHE A CA 1
ATOM 758 C C . PHE A 1 100 ? 5.962 9.488 -11.233 1.00 93.81 100 PHE A C 1
ATOM 760 O O . PHE A 1 100 ? 6.218 10.559 -11.792 1.00 93.81 100 PHE A O 1
ATOM 767 N N . MET A 1 101 ? 6.479 8.331 -11.649 1.00 93.62 101 MET A N 1
ATOM 768 C CA . MET A 1 101 ? 7.441 8.223 -12.747 1.00 93.62 101 MET A CA 1
ATOM 769 C C . MET A 1 101 ? 6.817 8.504 -14.118 1.00 93.62 101 MET A C 1
ATOM 771 O O . MET A 1 101 ? 7.447 9.142 -14.962 1.00 93.62 101 MET A O 1
ATOM 775 N N . LEU A 1 102 ? 5.578 8.062 -14.354 1.00 93.25 102 LEU A N 1
ATOM 776 C CA . LEU A 1 102 ? 4.891 8.246 -15.635 1.00 93.25 102 LEU A CA 1
ATOM 777 C C . LEU A 1 102 ? 4.442 9.699 -15.873 1.00 93.25 102 LEU A C 1
ATOM 779 O O . LEU A 1 102 ? 4.352 10.117 -17.028 1.00 93.25 102 LEU A O 1
ATOM 783 N N . ARG A 1 103 ? 4.156 10.470 -14.809 1.00 91.69 103 ARG A N 1
ATOM 784 C CA . ARG A 1 103 ? 3.668 11.870 -14.857 1.00 91.69 103 ARG A CA 1
ATOM 785 C C . ARG A 1 103 ? 2.443 12.089 -15.759 1.00 91.69 103 ARG A C 1
ATOM 787 O O . ARG A 1 103 ? 2.238 13.177 -16.300 1.00 91.69 103 ARG A O 1
ATOM 794 N N . LYS A 1 104 ? 1.629 11.053 -15.934 1.00 90.31 104 LYS A N 1
ATOM 795 C CA . LYS A 1 104 ? 0.400 11.047 -16.736 1.00 90.31 104 LYS A CA 1
ATOM 796 C C . LYS A 1 104 ? -0.591 10.054 -16.135 1.00 90.31 104 LYS A C 1
ATOM 798 O O . LYS A 1 104 ? -0.212 9.231 -15.306 1.00 90.31 104 LYS A O 1
ATOM 803 N N . ILE A 1 105 ? -1.840 10.103 -16.596 1.00 89.00 105 ILE A N 1
ATOM 804 C CA . ILE A 1 105 ? -2.822 9.058 -16.286 1.00 89.00 105 ILE A CA 1
ATOM 805 C C . ILE A 1 105 ? -2.281 7.726 -16.834 1.00 89.00 105 ILE A C 1
ATOM 807 O O . ILE A 1 105 ? -2.003 7.667 -18.040 1.00 89.00 105 ILE A O 1
ATOM 811 N N . PRO A 1 106 ? -2.098 6.697 -15.985 1.00 91.44 106 PRO A N 1
ATOM 812 C CA . PRO A 1 106 ? -1.531 5.428 -16.413 1.00 91.44 106 PRO A CA 1
ATOM 813 C C . PRO A 1 106 ? -2.439 4.767 -17.449 1.00 91.44 106 PRO A C 1
ATOM 815 O O . PRO A 1 106 ? -3.663 4.913 -17.427 1.00 91.44 106 PRO A O 1
ATOM 818 N N . LYS A 1 107 ? -1.828 4.039 -18.380 1.00 92.81 107 LYS A N 1
ATOM 819 C CA . LYS A 1 107 ? -2.522 3.166 -19.326 1.00 92.81 107 LYS A CA 1
ATOM 820 C C . LYS A 1 107 ? -1.917 1.773 -19.257 1.00 92.81 107 LYS A C 1
ATOM 822 O O . LYS A 1 107 ? -0.730 1.626 -18.979 1.00 92.81 107 LYS A O 1
ATOM 827 N N . ARG A 1 108 ? -2.721 0.749 -19.551 1.00 93.31 108 ARG A N 1
ATOM 828 C CA . ARG A 1 108 ? -2.206 -0.612 -19.754 1.00 93.31 108 ARG A CA 1
ATOM 829 C C . ARG A 1 108 ? -1.031 -0.576 -20.726 1.00 93.31 108 ARG A C 1
ATOM 831 O O . ARG A 1 108 ? -1.081 0.177 -21.699 1.00 93.31 108 ARG A O 1
ATOM 838 N N . THR A 1 109 ? -0.012 -1.392 -20.474 1.00 93.56 109 THR A N 1
ATOM 839 C CA . THR A 1 109 ? 1.270 -1.463 -21.203 1.00 93.56 109 THR A CA 1
ATOM 840 C C . THR A 1 109 ? 2.226 -0.281 -21.010 1.00 93.56 109 THR A C 1
ATOM 842 O O . THR A 1 109 ? 3.359 -0.335 -21.499 1.00 93.56 109 THR A O 1
ATOM 845 N N . ASP A 1 110 ? 1.841 0.771 -20.272 1.00 95.12 110 ASP A N 1
ATOM 846 C CA . ASP A 1 110 ? 2.821 1.766 -19.832 1.00 95.12 110 ASP A CA 1
ATOM 847 C C . ASP A 1 110 ? 3.874 1.087 -18.955 1.00 95.12 110 ASP A C 1
ATOM 849 O O . ASP A 1 110 ? 3.557 0.226 -18.134 1.00 95.12 110 ASP A O 1
ATOM 853 N N . SER A 1 111 ? 5.140 1.466 -19.132 1.00 96.00 111 SER A N 1
ATOM 854 C CA . SER A 1 111 ? 6.228 0.861 -18.372 1.00 96.00 111 SER A CA 1
ATOM 855 C C . SER A 1 111 ? 7.310 1.847 -17.967 1.00 96.00 111 SER A C 1
ATOM 857 O O . SER A 1 111 ? 7.573 2.838 -18.650 1.00 96.00 111 SER A O 1
ATOM 859 N N . VAL A 1 112 ? 7.951 1.536 -16.846 1.00 95.31 112 VAL A N 1
ATOM 860 C CA . VAL A 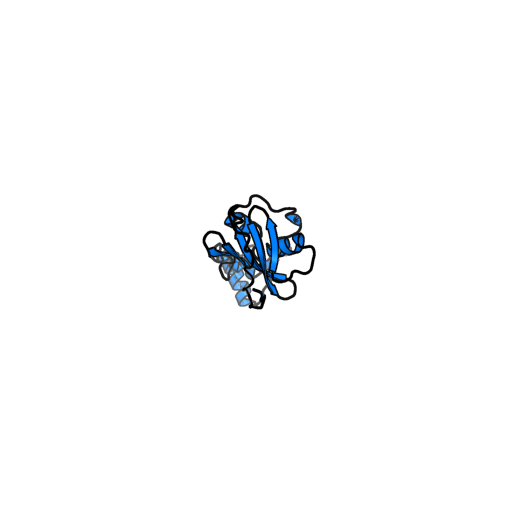1 112 ? 9.083 2.264 -16.278 1.00 95.31 112 VAL A CA 1
ATOM 861 C C . VAL A 1 112 ? 10.217 1.271 -16.061 1.00 95.31 112 VAL A C 1
ATOM 863 O O . VAL A 1 112 ? 9.995 0.139 -15.641 1.00 95.31 112 VAL A O 1
ATOM 866 N N . LYS A 1 113 ? 11.447 1.680 -16.371 1.00 94.94 113 LYS A N 1
ATOM 867 C CA . LYS A 1 113 ? 12.645 0.879 -16.102 1.00 94.94 113 LYS A CA 1
ATOM 868 C C . LYS A 1 113 ? 13.391 1.486 -14.928 1.00 94.94 113 LYS A C 1
ATOM 870 O O . LYS A 1 113 ? 13.727 2.668 -14.977 1.00 94.94 113 LYS A O 1
ATOM 875 N N . PHE A 1 114 ? 13.655 0.687 -13.904 1.00 93.81 114 PHE A N 1
ATOM 876 C CA . PHE A 1 114 ? 14.335 1.133 -12.695 1.00 93.81 114 PHE A CA 1
ATOM 877 C C . PHE A 1 114 ? 15.056 -0.035 -12.015 1.00 93.81 114 PHE A C 1
ATOM 879 O O . PHE A 1 114 ? 14.556 -1.153 -12.049 1.00 93.81 114 PHE A O 1
ATOM 886 N N . ALA A 1 115 ? 16.239 0.214 -11.442 1.00 91.12 115 ALA A N 1
ATOM 887 C CA . ALA A 1 115 ? 17.036 -0.772 -10.698 1.00 91.12 115 ALA A CA 1
ATOM 888 C C . ALA A 1 115 ? 17.241 -2.134 -11.407 1.00 91.12 115 ALA A C 1
ATOM 890 O O . ALA A 1 115 ? 17.281 -3.179 -10.774 1.00 91.12 115 ALA A O 1
ATOM 891 N N . GLY A 1 116 ? 17.354 -2.142 -12.741 1.00 91.25 116 GLY A N 1
ATOM 892 C CA . GLY A 1 116 ? 17.500 -3.387 -13.510 1.00 91.25 116 GLY A CA 1
ATOM 893 C C . GLY A 1 116 ? 16.198 -4.166 -13.731 1.00 91.25 116 GLY A C 1
ATOM 894 O O . GLY A 1 116 ? 16.241 -5.257 -14.289 1.00 91.25 116 GLY A O 1
ATOM 895 N N . TYR A 1 117 ? 15.045 -3.597 -13.380 1.00 94.81 117 TYR A N 1
ATOM 896 C CA . TYR A 1 117 ? 13.717 -4.159 -13.610 1.00 94.81 117 TYR A CA 1
ATOM 897 C C . TYR A 1 117 ? 12.891 -3.282 -14.557 1.00 94.81 117 TYR A C 1
ATOM 899 O O . TYR A 1 117 ? 13.072 -2.064 -14.651 1.00 94.81 117 TYR A O 1
ATOM 907 N N . LYS A 1 118 ? 11.971 -3.912 -15.286 1.00 95.81 118 LYS A N 1
ATOM 908 C CA . LYS A 1 118 ? 10.910 -3.265 -16.057 1.00 95.81 118 LYS A CA 1
ATOM 909 C C . LYS A 1 118 ? 9.601 -3.470 -15.303 1.00 95.81 118 LYS A C 1
ATOM 911 O O . LYS A 1 118 ? 9.159 -4.603 -15.179 1.00 95.81 118 LYS A O 1
ATOM 916 N N . PHE A 1 119 ? 8.991 -2.381 -14.859 1.00 96.38 119 PHE A N 1
ATOM 917 C CA . PHE A 1 119 ? 7.669 -2.344 -14.244 1.00 96.38 119 PHE A CA 1
ATOM 918 C C . PHE A 1 119 ? 6.655 -1.981 -15.328 1.00 96.38 119 PHE A C 1
ATOM 920 O O . PHE A 1 119 ? 6.779 -0.923 -15.943 1.00 96.38 119 PHE A O 1
ATOM 927 N N . GLU A 1 120 ? 5.689 -2.848 -15.609 1.00 96.94 120 GLU A N 1
ATOM 928 C CA . GLU A 1 120 ? 4.694 -2.682 -16.670 1.00 96.94 120 GLU A CA 1
ATOM 929 C C . GLU A 1 120 ? 3.276 -2.764 -16.111 1.00 96.94 120 GLU A C 1
ATOM 931 O O . GLU A 1 120 ? 2.946 -3.686 -15.374 1.00 96.94 120 GLU A O 1
ATOM 936 N N . VAL A 1 121 ? 2.421 -1.812 -16.481 1.00 96.69 121 VAL A N 1
ATOM 937 C CA . VAL A 1 121 ? 1.022 -1.776 -16.045 1.00 96.69 121 VAL A CA 1
ATOM 938 C C . VAL A 1 121 ? 0.216 -2.852 -16.766 1.00 96.69 121 VAL A C 1
ATOM 940 O O . VAL A 1 121 ? 0.016 -2.775 -17.982 1.00 96.69 121 VAL A O 1
ATOM 943 N N . VAL A 1 122 ? -0.285 -3.824 -16.007 1.00 94.88 122 VAL A N 1
ATOM 944 C CA . VAL A 1 122 ? -1.151 -4.902 -16.506 1.00 94.88 122 VAL A CA 1
ATOM 945 C C . VAL A 1 122 ? -2.609 -4.498 -16.389 1.00 94.88 122 VAL A C 1
ATOM 947 O O . VAL A 1 122 ? -3.361 -4.631 -17.358 1.00 94.88 122 VAL A O 1
ATOM 950 N N . ASP A 1 123 ? -2.993 -3.958 -15.234 1.00 93.56 123 ASP A N 1
ATOM 951 C CA . ASP A 1 123 ? -4.369 -3.560 -14.977 1.00 93.56 123 ASP A CA 1
ATOM 952 C C . ASP A 1 123 ? -4.502 -2.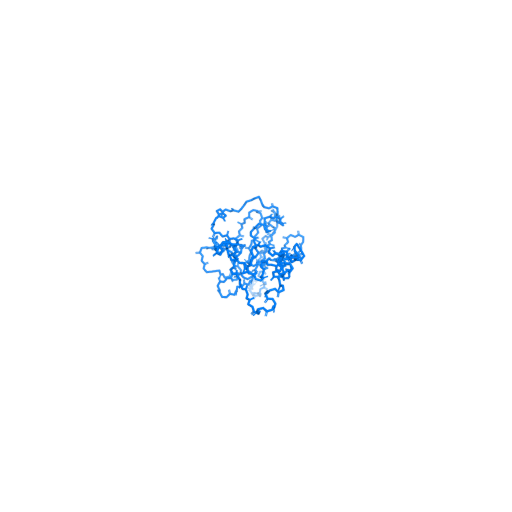228 -14.245 1.00 93.56 123 ASP A C 1
ATOM 954 O O . ASP A 1 123 ? -3.608 -1.792 -13.516 1.00 93.56 123 ASP A O 1
ATOM 958 N N . ILE A 1 124 ? -5.619 -1.555 -14.515 1.00 93.75 124 ILE A N 1
ATOM 959 C CA . ILE A 1 124 ? -5.958 -0.246 -13.966 1.00 93.75 124 ILE A CA 1
ATOM 960 C C . ILE A 1 124 ? -7.425 -0.275 -13.566 1.00 93.75 124 ILE A C 1
ATOM 962 O O . ILE A 1 124 ? -8.279 -0.498 -14.424 1.00 93.75 124 ILE A O 1
ATOM 966 N N . ASP A 1 125 ? -7.704 0.082 -12.317 1.00 89.69 125 ASP A N 1
ATOM 967 C CA . ASP A 1 125 ? -9.053 0.359 -11.837 1.00 89.69 125 ASP A CA 1
ATOM 968 C C . ASP A 1 125 ? -9.171 1.823 -11.400 1.00 89.69 125 ASP A C 1
ATOM 970 O O . ASP A 1 125 ? -8.320 2.344 -10.683 1.00 89.69 125 ASP A O 1
ATOM 974 N N . ASN A 1 126 ? -10.214 2.519 -11.861 1.00 83.44 126 ASN A N 1
ATOM 975 C CA . ASN A 1 126 ? -10.534 3.899 -11.470 1.00 83.44 126 ASN A CA 1
ATOM 976 C C . ASN A 1 126 ? -9.320 4.858 -11.404 1.00 83.44 126 ASN A C 1
ATOM 978 O O . ASN A 1 126 ? -9.174 5.637 -10.463 1.00 83.44 126 ASN A O 1
ATOM 982 N N . TYR A 1 127 ? -8.460 4.819 -12.432 1.00 84.81 127 TYR A N 1
ATOM 983 C CA . TYR A 1 127 ? -7.217 5.607 -12.577 1.00 84.81 127 TYR A CA 1
ATOM 984 C C . TYR A 1 127 ? -6.046 5.216 -11.665 1.00 84.81 127 TYR A C 1
ATOM 986 O O . TYR A 1 127 ? -4.977 5.827 -11.759 1.00 84.81 127 TYR A O 1
ATOM 994 N N . ARG A 1 128 ? -6.211 4.192 -10.831 1.00 88.75 128 ARG A N 1
ATOM 995 C CA . ARG A 1 128 ? -5.160 3.586 -10.021 1.00 88.75 128 ARG A CA 1
ATOM 996 C C . ARG A 1 128 ? -4.624 2.349 -10.734 1.00 88.75 128 ARG A C 1
ATOM 998 O O . ARG A 1 128 ? -5.369 1.599 -11.351 1.00 88.75 128 ARG A O 1
ATOM 1005 N N . ILE A 1 129 ? -3.315 2.146 -10.659 1.00 94.06 129 ILE A N 1
ATOM 1006 C CA . ILE A 1 129 ? -2.708 0.897 -11.114 1.00 94.06 129 ILE A CA 1
ATOM 1007 C C . ILE A 1 129 ? -3.100 -0.193 -10.120 1.00 94.06 129 ILE A C 1
ATOM 1009 O O . ILE A 1 129 ? -2.808 -0.053 -8.934 1.00 94.06 129 ILE A O 1
ATOM 1013 N N . ASP A 1 130 ? -3.764 -1.229 -10.618 1.00 92.69 130 ASP A N 1
ATOM 1014 C CA . ASP A 1 130 ? -4.227 -2.370 -9.826 1.00 92.69 130 ASP A CA 1
ATOM 1015 C C . ASP A 1 130 ? -3.200 -3.506 -9.859 1.00 92.69 130 ASP A C 1
ATOM 1017 O O . ASP A 1 130 ? -2.842 -4.053 -8.826 1.00 92.69 130 ASP A O 1
ATOM 1021 N N . GLN A 1 131 ? -2.612 -3.775 -11.032 1.00 94.69 131 GLN A N 1
ATOM 1022 C CA . GLN A 1 131 ? -1.589 -4.809 -11.188 1.00 94.69 131 GLN A CA 1
ATOM 1023 C C . GLN A 1 131 ? -0.421 -4.372 -12.067 1.00 94.69 131 GLN A C 1
ATOM 1025 O O . GLN A 1 131 ? -0.582 -3.716 -13.106 1.00 94.69 131 GLN A O 1
ATOM 1030 N N . LEU A 1 132 ? 0.766 -4.821 -11.671 1.00 95.44 132 LEU A N 1
ATOM 1031 C CA . LEU A 1 132 ? 2.037 -4.599 -12.340 1.00 95.44 132 LEU A CA 1
ATOM 1032 C C . LEU A 1 132 ? 2.713 -5.925 -12.662 1.00 95.44 132 LEU A C 1
ATOM 1034 O O . LEU A 1 132 ? 2.823 -6.804 -11.817 1.00 95.44 132 LEU A O 1
ATOM 1038 N N . LEU A 1 133 ? 3.242 -6.038 -13.875 1.00 95.38 133 LEU A N 1
ATOM 1039 C CA . LEU A 1 133 ? 4.211 -7.063 -14.223 1.00 95.38 133 LEU A CA 1
ATOM 1040 C C . LEU A 1 133 ? 5.605 -6.468 -14.066 1.00 95.38 133 LEU A C 1
ATOM 1042 O O . LEU A 1 133 ? 5.959 -5.504 -14.747 1.00 95.38 133 LEU A O 1
ATOM 1046 N N . VAL A 1 134 ? 6.399 -7.053 -13.182 1.00 95.31 134 VAL A N 1
ATOM 1047 C CA . VAL A 1 134 ? 7.800 -6.700 -12.996 1.00 95.31 134 VAL A CA 1
ATOM 1048 C C . VAL A 1 134 ? 8.655 -7.776 -13.630 1.00 95.31 134 VAL A C 1
ATOM 1050 O O . VAL A 1 134 ? 8.477 -8.956 -13.358 1.00 95.31 134 VAL A O 1
ATOM 1053 N N . THR A 1 135 ? 9.579 -7.388 -14.501 1.00 94.50 135 THR A N 1
ATOM 1054 C CA . THR A 1 135 ? 10.487 -8.325 -15.169 1.00 94.50 135 THR A CA 1
ATOM 1055 C C . THR A 1 135 ? 11.918 -7.853 -15.016 1.00 94.50 135 THR A C 1
ATOM 1057 O O . THR A 1 135 ? 12.223 -6.687 -15.277 1.00 94.50 135 THR A O 1
ATOM 1060 N N . ARG A 1 136 ? 12.814 -8.755 -14.623 1.00 93.38 136 ARG A N 1
ATOM 1061 C CA . ARG A 1 136 ? 14.245 -8.483 -14.577 1.00 93.38 136 ARG A CA 1
ATOM 1062 C C . ARG A 1 136 ? 14.765 -8.248 -15.991 1.00 93.38 136 ARG A C 1
ATOM 1064 O O . ARG A 1 136 ? 14.541 -9.043 -16.901 1.00 93.38 136 ARG A O 1
ATOM 1071 N N . ILE A 1 137 ? 15.454 -7.132 -16.190 1.00 90.50 137 ILE A N 1
ATOM 1072 C CA . ILE A 1 137 ? 16.089 -6.788 -17.458 1.00 90.50 137 ILE A CA 1
ATOM 1073 C C . ILE A 1 137 ? 17.447 -7.483 -17.471 1.00 90.50 137 ILE A C 1
ATOM 1075 O O . ILE A 1 137 ? 18.483 -6.878 -17.189 1.00 90.50 137 ILE A O 1
ATOM 1079 N N . ASP A 1 138 ? 17.450 -8.771 -17.801 1.00 73.56 138 ASP A N 1
ATOM 1080 C CA . ASP A 1 138 ? 18.699 -9.441 -18.129 1.00 73.56 138 ASP A CA 1
ATOM 1081 C C . ASP A 1 138 ? 19.283 -8.743 -19.358 1.00 73.56 138 ASP A C 1
ATOM 1083 O O . ASP A 1 138 ? 18.624 -8.577 -20.386 1.00 73.56 138 ASP A O 1
ATOM 1087 N N . SER A 1 139 ? 20.538 -8.301 -19.274 1.00 53.91 139 SER A N 1
ATOM 1088 C CA . SER A 1 139 ? 21.218 -7.585 -20.365 1.00 53.91 139 SER A CA 1
ATOM 1089 C C . SER A 1 139 ? 21.534 -8.483 -21.576 1.00 53.91 139 SER A C 1
ATOM 1091 O O . SER A 1 139 ? 22.471 -8.217 -22.329 1.00 53.91 139 SER A O 1
ATOM 1093 N N . LYS A 1 140 ? 20.767 -9.558 -21.801 1.00 46.16 140 LYS A N 1
ATOM 1094 C CA . LYS A 1 140 ? 20.951 -10.475 -22.920 1.00 46.16 140 LYS A CA 1
ATOM 1095 C C . LYS A 1 140 ? 19.613 -10.910 -23.538 1.00 46.16 140 LYS A C 1
ATOM 1097 O O . LYS A 1 140 ? 18.937 -11.783 -23.012 1.00 46.16 140 LYS A O 1
ATOM 1102 N N . ALA A 1 141 ? 19.378 -10.375 -24.745 1.00 40.97 141 ALA A N 1
ATOM 1103 C CA . ALA A 1 141 ? 18.420 -10.807 -25.781 1.00 40.97 141 ALA A CA 1
ATOM 1104 C C . ALA A 1 141 ? 16.960 -10.318 -25.574 1.00 40.97 141 ALA A C 1
ATOM 1106 O O . ALA A 1 141 ? 16.475 -10.256 -24.461 1.00 40.97 141 ALA A O 1
ATOM 1107 N N . THR A 1 142 ? 16.169 -9.888 -26.562 1.00 40.84 142 THR A N 1
ATOM 1108 C CA . THR A 1 142 ? 16.164 -10.097 -28.014 1.00 40.84 142 THR A CA 1
ATOM 1109 C C . THR A 1 142 ? 15.381 -8.945 -28.650 1.00 40.84 142 THR A C 1
ATOM 1111 O O . THR A 1 142 ? 14.255 -8.660 -28.245 1.00 40.84 142 THR A O 1
ATOM 1114 N N . ALA A 1 143 ? 15.941 -8.304 -29.678 1.00 41.59 143 ALA A N 1
ATOM 1115 C CA . ALA A 1 143 ? 15.139 -7.560 -30.638 1.00 41.59 143 ALA A CA 1
ATOM 1116 C C . ALA A 1 143 ? 14.200 -8.565 -31.319 1.00 41.59 143 ALA A C 1
ATOM 1118 O O . ALA A 1 143 ? 14.610 -9.309 -32.208 1.00 41.59 143 ALA A O 1
ATOM 1119 N N . LEU A 1 144 ? 12.950 -8.632 -30.866 1.00 46.72 144 LEU A N 1
ATOM 1120 C CA . LEU A 1 144 ? 11.873 -9.238 -31.635 1.00 46.72 144 LEU A CA 1
ATOM 1121 C C . LEU A 1 144 ? 11.638 -8.330 -32.844 1.00 46.72 144 LEU A C 1
ATOM 1123 O O . LEU A 1 144 ? 10.819 -7.418 -32.814 1.00 46.72 144 LEU A O 1
ATOM 1127 N N . SER A 1 145 ? 12.416 -8.541 -33.905 1.00 43.78 145 SER A N 1
ATOM 1128 C CA . SER A 1 145 ? 12.045 -8.074 -35.233 1.00 43.78 145 SER A CA 1
ATOM 1129 C C . SER A 1 145 ? 10.792 -8.851 -35.641 1.00 43.78 145 SER A C 1
ATOM 1131 O O . SER A 1 145 ? 10.854 -10.083 -35.704 1.00 43.78 145 SER A O 1
ATOM 1133 N N . PRO A 1 146 ? 9.654 -8.198 -35.921 1.00 45.62 146 PRO A N 1
ATOM 1134 C CA . PRO A 1 146 ? 8.539 -8.899 -36.527 1.00 45.62 146 PRO A CA 1
ATOM 1135 C C . PRO A 1 146 ? 8.987 -9.328 -37.927 1.00 45.62 146 PRO A C 1
ATOM 1137 O O . PRO A 1 146 ? 9.210 -8.489 -38.799 1.00 45.62 146 PRO A O 1
ATOM 1140 N N . LYS A 1 147 ? 9.156 -10.636 -38.151 1.00 48.78 147 LYS A N 1
ATOM 1141 C CA . LYS A 1 147 ? 9.173 -11.164 -39.516 1.00 48.78 147 LYS A CA 1
ATOM 1142 C C . LYS A 1 147 ? 7.765 -10.979 -40.064 1.00 48.78 147 LYS A C 1
ATOM 1144 O O . LYS A 1 147 ? 6.842 -11.691 -39.673 1.00 48.78 147 LYS A O 1
ATOM 1149 N N . LEU A 1 148 ? 7.613 -9.970 -40.914 1.00 42.81 148 LEU A N 1
ATOM 1150 C CA . LEU A 1 148 ? 6.437 -9.803 -41.751 1.00 42.81 148 LEU A CA 1
ATOM 1151 C C . LEU A 1 148 ? 6.268 -11.092 -42.581 1.00 42.81 148 LEU A C 1
ATOM 1153 O O . LEU A 1 148 ? 7.268 -11.589 -43.102 1.00 42.81 148 LEU A O 1
ATOM 1157 N N . PRO A 1 149 ? 5.061 -11.665 -42.690 1.00 43.12 149 PRO A N 1
ATOM 1158 C CA . PRO A 1 149 ? 4.838 -12.787 -43.588 1.00 43.12 149 PRO A CA 1
ATOM 1159 C C . PRO A 1 149 ? 5.030 -12.316 -45.035 1.00 43.12 149 PRO A C 1
ATOM 1161 O O . PRO A 1 149 ? 4.344 -11.395 -45.481 1.00 43.12 149 PRO A O 1
ATOM 1164 N N . ASP A 1 150 ? 5.966 -12.943 -45.752 1.00 47.28 150 ASP A N 1
ATOM 1165 C CA . ASP A 1 150 ? 6.154 -12.756 -47.191 1.00 47.28 150 ASP A CA 1
ATOM 1166 C C . ASP A 1 150 ? 4.844 -13.072 -47.923 1.00 47.28 150 ASP A C 1
ATOM 1168 O O . ASP A 1 150 ? 4.370 -14.211 -47.945 1.00 47.28 150 ASP A O 1
ATOM 1172 N N . ALA A 1 151 ? 4.241 -12.042 -48.516 1.00 41.38 151 ALA A N 1
ATOM 1173 C CA . ALA A 1 151 ? 3.049 -12.158 -49.337 1.00 41.38 151 ALA A CA 1
ATOM 1174 C C . ALA A 1 151 ? 3.362 -11.780 -50.793 1.00 41.38 151 ALA A C 1
ATOM 1176 O O . ALA A 1 151 ? 3.400 -10.605 -51.141 1.00 41.38 151 ALA A O 1
ATOM 1177 N N . LYS A 1 152 ? 3.449 -12.839 -51.610 1.00 37.19 152 LYS A N 1
ATOM 1178 C CA . LYS A 1 152 ? 3.093 -12.964 -53.038 1.00 37.19 152 LYS A CA 1
ATOM 1179 C C . LYS A 1 152 ? 3.993 -12.353 -54.122 1.00 37.19 152 LYS A C 1
ATOM 1181 O O . LYS A 1 152 ? 4.094 -11.144 -54.282 1.00 37.19 152 LYS A O 1
ATOM 1186 N N . ASP A 1 153 ? 4.495 -13.277 -54.948 1.00 42.44 153 ASP A N 1
ATOM 1187 C CA . ASP A 1 153 ? 4.385 -13.339 -56.415 1.00 42.44 153 ASP A CA 1
ATOM 1188 C C . ASP A 1 153 ? 3.958 -12.058 -57.154 1.00 42.44 153 ASP A C 1
ATOM 1190 O O . ASP A 1 153 ? 2.808 -11.628 -57.022 1.00 42.44 153 ASP A O 1
ATOM 1194 N N . LYS A 1 154 ? 4.808 -11.589 -58.083 1.00 36.94 154 LYS A N 1
ATOM 1195 C CA . LYS A 1 154 ? 4.545 -11.676 -59.537 1.00 36.94 154 LYS A CA 1
ATOM 1196 C C . LYS A 1 154 ? 5.661 -11.077 -60.411 1.00 36.94 154 LYS A C 1
ATOM 1198 O O . LYS A 1 154 ? 6.157 -9.997 -60.133 1.00 36.94 154 LYS A O 1
ATOM 1203 N N . GLU A 1 155 ? 5.907 -11.801 -61.507 1.00 38.22 155 GLU A N 1
ATOM 1204 C CA . GLU A 1 155 ? 6.310 -11.356 -62.856 1.00 38.22 155 GLU A CA 1
ATOM 1205 C C . GLU A 1 155 ? 7.633 -10.599 -63.048 1.00 38.22 155 GLU A C 1
ATOM 1207 O O . GLU A 1 155 ? 7.718 -9.404 -62.813 1.00 38.22 155 GLU A O 1
ATOM 1212 N N . GLU A 1 156 ? 8.583 -11.256 -63.727 1.00 36.41 156 GLU A N 1
ATOM 1213 C CA . GLU A 1 156 ? 9.122 -10.671 -64.959 1.00 36.41 156 GLU A CA 1
ATOM 1214 C C . GLU A 1 156 ? 9.537 -11.758 -65.967 1.00 36.41 156 GLU A C 1
ATOM 1216 O O . GLU A 1 156 ? 10.427 -12.579 -65.754 1.00 36.41 156 GLU A O 1
ATOM 1221 N N . SER A 1 157 ? 8.794 -11.764 -67.070 1.00 40.44 157 SER A N 1
ATOM 1222 C CA . SER A 1 157 ? 9.156 -12.301 -68.380 1.00 40.44 157 SER A CA 1
ATOM 1223 C C . SER A 1 157 ? 10.424 -11.602 -68.888 1.00 40.44 157 SER A C 1
ATOM 1225 O O . SER A 1 157 ? 10.531 -10.405 -68.676 1.00 40.44 157 SER A O 1
ATOM 1227 N N . VAL A 1 158 ? 11.334 -12.297 -69.581 1.00 44.53 158 VAL A N 1
ATOM 1228 C CA . VAL A 1 158 ? 11.744 -12.082 -70.994 1.00 44.53 158 VAL A CA 1
ATOM 1229 C C . VAL A 1 158 ? 13.002 -12.931 -71.277 1.00 44.53 158 VAL A C 1
ATOM 1231 O O . VAL A 1 158 ? 13.997 -12.805 -70.566 1.00 44.53 158 VAL A O 1
ATOM 1234 N N . ALA A 1 159 ? 12.932 -13.677 -72.391 1.00 40.16 159 ALA A N 1
ATOM 1235 C CA . ALA A 1 159 ? 13.993 -14.199 -73.278 1.00 40.16 159 ALA A CA 1
ATOM 1236 C C . ALA A 1 159 ? 14.060 -15.728 -73.380 1.00 40.16 159 ALA A C 1
ATOM 1238 O O . ALA A 1 159 ? 14.555 -16.388 -72.443 1.00 40.16 159 ALA A O 1
#

Foldseek 3Di:
DEPPDDLVVVLVVCVVVVDFKDFYAYPVRDTPGMDGNVNSVCVVCDCVPVPPDDPQWADPDPFKTKHFQAAFVVVVCVVVVPPDDPPCVQDGGNQSSLCVVVVDQDDFQDWDDDPQKIWGQHDDDPSTRGIIMIGGNDVDDDPPDPPDPDDDDDDDDDD

Secondary structure (DSSP, 8-state):
-BTT--HHHHHHHHHHHT-SEEEEE-TTS-EEEEEEHHHHHHHHHGGGS-SSSS-SEEEEETTEEEEETTSBHHHHHHHHT----TTGGG-SBHHHHHHHHH-S---TT-EEEETTEEEEEEEEETTEEEEEEEEE--S--------------------

pLDDT: mean 81.56, std 18.44, range [36.41, 96.94]

Sequence (159 aa):
MPDTLTLSEALESFKTAGEDFAVIMNEYALVVGIITLNDVMTTLMGDLVGQGLEEQIVARDENSWLIDGGTPIDDVMRVLDIDEFPQSGNYETIGGFMMFMLRKIPKRTDSVKFAGYKFEVVDIDNYRIDQLLVTRIDSKATALSPKLPDAKDKEESVA